Protein AF-A0A9P0JPC6-F1 (afdb_monomer_lite)

Organism: Acanthoscelides obtectus (NCBI:txid200917)

Secondary structure (DSSP, 8-state):
-----THHHHHHHHHHHHHHHHHHHHHH-GGGT-----HHHHHHHHHHHHHHHHHHHHHHS----HHHHHHHHHHHHHHHHHHH-HHHHTTS-----HHHHHHHHHHHTTT------

Structure (mmCIF, N/CA/C/O backbone):
data_AF-A0A9P0JPC6-F1
#
_entry.id   AF-A0A9P0JPC6-F1
#
loop_
_atom_site.group_PDB
_atom_site.id
_atom_site.type_symbol
_atom_site.label_atom_id
_atom_site.label_alt_id
_atom_site.label_comp_id
_atom_site.label_asym_id
_atom_site.label_entity_id
_atom_site.label_seq_id
_atom_site.pdbx_PDB_ins_code
_atom_site.Cartn_x
_atom_site.Cartn_y
_atom_site.Cartn_z
_atom_site.occupancy
_atom_site.B_iso_or_equiv
_atom_site.auth_seq_id
_atom_site.auth_comp_id
_atom_site.auth_asym_id
_atom_site.auth_atom_id
_atom_site.pdbx_PDB_model_num
ATOM 1 N N . MET A 1 1 ? 40.462 -0.216 21.867 1.00 38.72 1 MET A N 1
ATOM 2 C CA . MET A 1 1 ? 39.358 0.560 21.267 1.00 38.72 1 MET A CA 1
ATOM 3 C C . MET A 1 1 ? 38.751 -0.327 20.194 1.00 38.72 1 MET A C 1
ATOM 5 O O . MET A 1 1 ? 39.363 -0.473 19.147 1.00 38.72 1 MET A O 1
ATOM 9 N N . SER A 1 2 ? 37.669 -1.041 20.517 1.00 42.66 2 SER A N 1
ATOM 10 C CA . SER A 1 2 ? 37.009 -1.961 19.580 1.00 42.66 2 SER A CA 1
ATOM 11 C C . SER A 1 2 ? 36.105 -1.184 18.629 1.00 42.66 2 SER A C 1
ATOM 13 O O . SER A 1 2 ? 35.339 -0.333 19.075 1.00 42.66 2 SER A O 1
ATOM 15 N N . SER A 1 3 ? 36.259 -1.480 17.339 1.00 46.19 3 SER A N 1
ATOM 16 C CA . SER A 1 3 ? 35.534 -0.911 16.201 1.00 46.19 3 SER A CA 1
ATOM 17 C C . SER A 1 3 ? 34.067 -1.348 16.227 1.00 46.19 3 SER A C 1
ATOM 19 O O . SER A 1 3 ? 33.783 -2.543 16.267 1.00 46.19 3 SER A O 1
ATOM 21 N N . SER A 1 4 ? 33.153 -0.380 16.208 1.00 54.88 4 SER A N 1
ATOM 22 C CA . SER A 1 4 ? 31.699 -0.568 16.142 1.00 54.88 4 SER A CA 1
ATOM 23 C C . SER A 1 4 ? 31.211 -0.414 14.699 1.00 54.88 4 SER A C 1
ATOM 25 O O . SER A 1 4 ? 30.746 0.663 14.327 1.00 54.88 4 SER A O 1
ATOM 27 N N . GLU A 1 5 ? 31.326 -1.459 13.875 1.00 52.34 5 GLU A N 1
ATOM 28 C CA . GLU A 1 5 ? 30.885 -1.418 12.464 1.00 52.34 5 GLU A CA 1
ATOM 29 C C . GLU A 1 5 ? 29.859 -2.511 12.082 1.00 52.34 5 GLU A C 1
ATOM 31 O O . GLU A 1 5 ? 29.298 -2.461 10.989 1.00 52.34 5 GLU A O 1
ATOM 36 N N . ASP A 1 6 ? 29.508 -3.434 12.987 1.00 46.59 6 ASP A N 1
ATOM 37 C CA . ASP A 1 6 ? 28.635 -4.587 12.675 1.00 46.59 6 ASP A CA 1
ATOM 38 C C . ASP A 1 6 ? 27.113 -4.358 12.841 1.00 46.59 6 ASP A C 1
ATOM 40 O O . ASP A 1 6 ? 26.307 -5.180 12.406 1.00 46.59 6 ASP A O 1
ATOM 44 N N . GLU A 1 7 ? 26.663 -3.226 13.389 1.00 49.31 7 GLU A N 1
ATOM 45 C CA . GLU A 1 7 ? 25.227 -3.002 13.673 1.00 49.31 7 GLU A CA 1
ATOM 46 C C . GLU A 1 7 ? 24.391 -2.592 12.436 1.00 49.31 7 GLU A C 1
ATOM 48 O O . GLU A 1 7 ? 23.159 -2.622 12.456 1.00 49.31 7 GLU A O 1
ATOM 53 N N . ALA A 1 8 ? 25.026 -2.224 11.317 1.00 51.09 8 ALA A N 1
ATOM 54 C CA . ALA A 1 8 ? 24.315 -1.711 10.140 1.00 51.09 8 ALA A CA 1
ATOM 55 C C . ALA A 1 8 ? 23.670 -2.808 9.267 1.00 51.09 8 ALA A C 1
ATOM 57 O O . ALA A 1 8 ? 22.748 -2.525 8.496 1.00 51.09 8 ALA A O 1
ATOM 58 N N . ALA A 1 9 ? 24.127 -4.060 9.358 1.00 45.16 9 ALA A N 1
ATOM 59 C CA . ALA A 1 9 ? 23.607 -5.153 8.533 1.00 45.16 9 ALA A CA 1
ATOM 60 C C . ALA A 1 9 ? 22.226 -5.640 9.017 1.00 45.16 9 ALA A C 1
ATOM 62 O O . ALA A 1 9 ? 21.302 -5.779 8.214 1.00 45.16 9 ALA A O 1
ATOM 63 N N . CYS A 1 10 ? 22.049 -5.792 10.334 1.00 38.03 10 CYS A N 1
ATOM 64 C CA . CYS A 1 10 ? 20.825 -6.329 10.944 1.00 38.03 10 CYS A CA 1
ATOM 65 C C . CYS A 1 10 ? 19.591 -5.422 10.733 1.00 38.03 10 CYS A C 1
ATOM 67 O O . CYS A 1 10 ? 18.464 -5.882 10.506 1.00 38.03 10 CYS A O 1
ATOM 69 N N . GLU A 1 11 ? 19.797 -4.103 10.714 1.00 53.34 11 GLU A N 1
ATOM 70 C CA . GLU A 1 11 ? 18.714 -3.142 10.490 1.00 53.34 11 GLU A CA 1
ATOM 71 C C . GLU A 1 11 ? 18.116 -3.207 9.077 1.00 53.34 11 GLU A C 1
ATOM 73 O O . GLU A 1 11 ? 16.949 -2.852 8.871 1.00 53.34 11 GLU A O 1
ATOM 78 N N . ASN A 1 12 ? 18.907 -3.611 8.083 1.00 57.53 12 ASN A N 1
ATOM 79 C CA . ASN A 1 12 ? 18.469 -3.612 6.692 1.00 57.53 12 ASN A CA 1
ATOM 80 C C . ASN A 1 12 ? 17.570 -4.814 6.381 1.00 57.53 12 ASN A C 1
ATOM 82 O O . ASN A 1 12 ? 16.545 -4.633 5.719 1.00 57.53 12 ASN A O 1
ATOM 86 N N . ASP A 1 13 ? 17.871 -5.993 6.928 1.00 60.72 13 ASP A N 1
ATOM 87 C CA . ASP A 1 13 ? 17.032 -7.187 6.767 1.00 60.72 13 ASP A CA 1
ATOM 88 C C . ASP A 1 13 ? 15.652 -7.012 7.407 1.00 60.72 13 ASP A C 1
ATOM 90 O O . ASP A 1 13 ? 14.629 -7.284 6.776 1.00 60.72 13 ASP A O 1
ATOM 94 N N . SER A 1 14 ? 15.603 -6.428 8.606 1.00 68.81 14 SER A N 1
ATOM 95 C CA . SER A 1 14 ? 14.355 -6.098 9.310 1.00 68.81 14 SER A CA 1
ATOM 96 C C . SER A 1 14 ? 13.434 -5.200 8.467 1.00 68.81 14 SER A C 1
ATOM 98 O O . SER A 1 14 ? 12.217 -5.392 8.394 1.00 68.81 14 SER A O 1
ATOM 100 N N . LYS A 1 15 ? 14.016 -4.216 7.768 1.00 71.38 15 LYS A N 1
ATOM 101 C CA . LYS A 1 15 ? 13.280 -3.292 6.891 1.00 71.38 15 LYS A CA 1
ATOM 102 C C . LYS A 1 15 ? 12.796 -3.982 5.614 1.00 71.38 15 LYS A C 1
ATOM 104 O O . LYS A 1 15 ? 11.706 -3.657 5.143 1.00 71.38 15 LYS A O 1
ATOM 109 N N . VAL A 1 16 ? 13.571 -4.908 5.048 1.00 73.88 16 VAL A N 1
ATOM 110 C CA . VAL A 1 16 ? 13.168 -5.685 3.861 1.00 73.88 16 VAL A CA 1
ATOM 111 C C . VAL A 1 16 ? 12.021 -6.635 4.206 1.00 73.88 16 VAL A C 1
ATOM 113 O O . VAL A 1 16 ? 11.010 -6.620 3.505 1.00 73.88 16 VAL A O 1
ATOM 116 N N . GLN A 1 17 ? 12.105 -7.340 5.336 1.00 77.69 17 GLN A N 1
ATOM 117 C CA . GLN A 1 17 ? 11.033 -8.211 5.832 1.00 77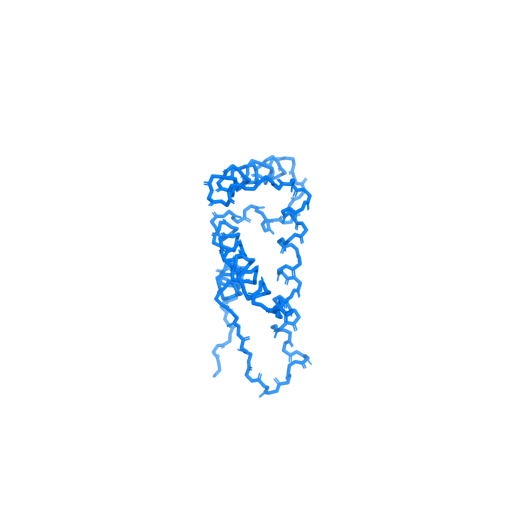.69 17 GLN A CA 1
ATOM 118 C C . GLN A 1 17 ? 9.729 -7.437 6.076 1.00 77.69 17 GLN A C 1
ATOM 120 O O . GLN A 1 17 ? 8.653 -7.877 5.666 1.00 77.69 17 GLN A O 1
ATOM 125 N N . ALA A 1 18 ? 9.818 -6.230 6.649 1.00 80.25 18 ALA A N 1
ATOM 126 C CA . ALA A 1 18 ? 8.666 -5.343 6.815 1.00 80.25 18 ALA A CA 1
ATOM 127 C C . ALA A 1 18 ? 7.993 -5.001 5.472 1.00 80.25 18 ALA A C 1
ATOM 129 O O . ALA A 1 18 ? 6.766 -4.949 5.369 1.00 80.25 18 ALA A O 1
ATOM 130 N N . LEU A 1 19 ? 8.792 -4.740 4.431 1.00 81.38 19 LEU A N 1
ATOM 131 C CA . LEU A 1 19 ? 8.298 -4.401 3.095 1.00 81.38 19 LEU A CA 1
ATOM 132 C C . LEU A 1 19 ? 7.675 -5.609 2.387 1.00 81.38 19 LEU A C 1
ATOM 134 O O . LEU A 1 19 ? 6.632 -5.443 1.753 1.00 81.38 19 LEU A O 1
ATOM 138 N N . ASP A 1 20 ? 8.266 -6.799 2.517 1.00 83.94 20 ASP A N 1
ATOM 139 C CA . ASP A 1 20 ? 7.699 -8.057 2.011 1.00 83.94 20 ASP A CA 1
ATOM 140 C C . ASP A 1 20 ? 6.343 -8.350 2.667 1.00 83.94 20 ASP A C 1
ATOM 142 O O . ASP A 1 20 ? 5.362 -8.640 1.975 1.00 83.94 20 ASP A O 1
ATOM 146 N N . PHE A 1 21 ? 6.245 -8.190 3.990 1.00 86.00 21 PHE A N 1
ATOM 147 C CA . PHE A 1 21 ? 4.987 -8.370 4.708 1.00 86.00 21 PHE A CA 1
ATOM 148 C C . PHE A 1 21 ? 3.914 -7.385 4.236 1.00 86.00 21 PHE A C 1
ATOM 150 O O . PHE A 1 21 ? 2.807 -7.796 3.880 1.00 86.00 21 PHE A O 1
ATOM 157 N N . ILE A 1 22 ? 4.245 -6.090 4.168 1.00 84.88 22 ILE A N 1
ATOM 158 C CA . ILE A 1 22 ? 3.313 -5.062 3.691 1.00 84.88 22 ILE A CA 1
ATOM 159 C C . ILE A 1 22 ? 2.869 -5.367 2.255 1.00 84.88 22 ILE A C 1
ATOM 161 O O . ILE A 1 22 ? 1.678 -5.276 1.968 1.00 84.88 22 ILE A O 1
ATOM 165 N N . ALA A 1 23 ? 3.780 -5.764 1.359 1.00 84.38 23 ALA A N 1
ATOM 166 C CA . ALA A 1 23 ? 3.435 -6.125 -0.018 1.00 84.38 23 ALA A CA 1
ATOM 167 C C . ALA A 1 23 ? 2.454 -7.308 -0.076 1.00 84.38 23 ALA A C 1
ATOM 169 O O . ALA A 1 23 ? 1.461 -7.243 -0.804 1.00 84.38 23 ALA A O 1
ATOM 170 N N . ASN A 1 24 ? 2.686 -8.348 0.730 1.00 85.94 24 ASN A N 1
ATOM 171 C CA . ASN A 1 24 ? 1.796 -9.503 0.825 1.00 85.94 24 ASN A CA 1
ATOM 172 C C . ASN A 1 24 ? 0.401 -9.107 1.317 1.00 85.94 24 ASN A C 1
ATOM 174 O O . ASN A 1 24 ? -0.593 -9.510 0.713 1.00 85.94 24 ASN A O 1
ATOM 178 N N . GLN A 1 25 ? 0.304 -8.299 2.376 1.00 85.56 25 GLN A N 1
ATOM 179 C CA . GLN A 1 25 ? -0.997 -7.880 2.905 1.00 85.56 25 GLN A CA 1
ATOM 180 C C . GLN A 1 25 ? -1.733 -6.956 1.938 1.00 85.56 25 GLN A C 1
ATOM 182 O O . GLN A 1 25 ? -2.909 -7.159 1.661 1.00 85.56 25 G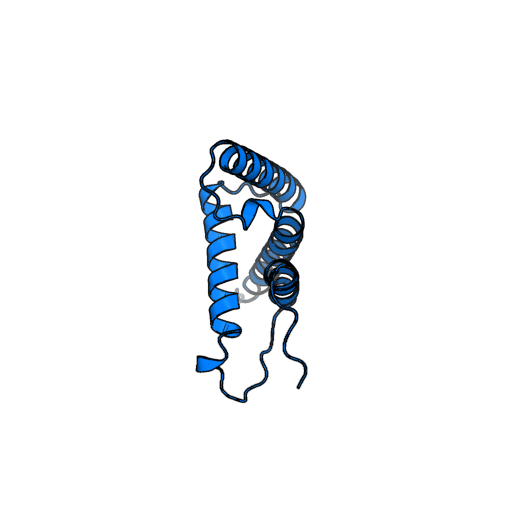LN A O 1
ATOM 187 N N . VAL A 1 26 ? -1.033 -5.987 1.351 1.00 84.62 26 VAL A N 1
ATOM 188 C CA . VAL A 1 26 ? -1.609 -5.075 0.357 1.00 84.62 26 VAL A CA 1
ATOM 189 C C . VAL A 1 26 ? -2.108 -5.831 -0.882 1.00 84.62 26 VAL A C 1
ATOM 191 O O . VAL A 1 26 ? -3.103 -5.414 -1.468 1.00 84.62 26 VAL A O 1
ATOM 194 N N . SER A 1 27 ? -1.501 -6.969 -1.245 1.00 81.44 27 SER A N 1
ATOM 195 C CA . SER A 1 27 ? -2.016 -7.815 -2.333 1.00 81.44 27 SER A CA 1
ATOM 196 C C . SER A 1 27 ? -3.377 -8.452 -2.043 1.00 81.44 27 SER A C 1
ATOM 198 O O . SER A 1 27 ? -4.165 -8.648 -2.963 1.00 81.44 27 SER A O 1
ATOM 200 N N . LYS A 1 28 ? -3.673 -8.742 -0.770 1.00 81.94 28 LYS A N 1
ATOM 201 C CA . LYS A 1 28 ? -4.928 -9.380 -0.346 1.00 81.94 28 LYS A CA 1
ATOM 202 C C . LYS A 1 28 ? -6.103 -8.404 -0.305 1.00 81.94 28 LYS A C 1
ATOM 204 O O . LYS A 1 28 ? -7.246 -8.842 -0.363 1.00 81.94 28 LYS A O 1
ATOM 209 N N . TYR A 1 29 ? -5.822 -7.104 -0.207 1.00 82.31 29 TYR A N 1
ATOM 210 C CA . TYR A 1 29 ? -6.823 -6.043 -0.084 1.00 82.31 29 TYR A CA 1
ATOM 211 C C . TYR A 1 29 ? -6.802 -5.121 -1.316 1.00 82.31 29 TYR A C 1
ATOM 213 O O . TYR A 1 29 ? -6.185 -4.045 -1.283 1.00 82.31 29 TYR A O 1
ATOM 221 N N . PRO A 1 30 ? -7.480 -5.495 -2.420 1.00 76.50 30 PRO A N 1
ATOM 222 C CA . PRO A 1 30 ? -7.523 -4.679 -3.635 1.00 76.50 30 PRO A CA 1
ATOM 223 C C . PRO A 1 30 ? -8.195 -3.314 -3.407 1.00 76.50 30 PRO A C 1
ATOM 225 O O . PRO A 1 30 ? -7.961 -2.366 -4.160 1.00 76.50 30 PRO A O 1
ATOM 228 N N . GLU A 1 31 ? -8.979 -3.150 -2.338 1.00 79.88 31 GLU A N 1
ATOM 229 C CA . GLU A 1 31 ? -9.620 -1.884 -1.973 1.00 79.88 31 GLU A CA 1
ATOM 230 C C . GLU A 1 31 ? -8.599 -0.774 -1.695 1.00 79.88 31 GLU A C 1
ATOM 232 O O . GLU A 1 31 ? -8.855 0.399 -1.976 1.00 79.88 31 GLU A O 1
ATOM 237 N N . ILE A 1 32 ? -7.401 -1.129 -1.220 1.00 79.81 32 ILE A N 1
ATOM 238 C CA . ILE A 1 32 ? -6.308 -0.175 -0.976 1.00 79.81 32 ILE A CA 1
ATOM 239 C C . ILE A 1 32 ? -5.824 0.443 -2.293 1.00 79.81 32 ILE A C 1
ATOM 241 O O . ILE A 1 32 ? -5.313 1.571 -2.320 1.00 79.81 32 ILE A O 1
ATOM 245 N N . HIS A 1 33 ? -5.984 -0.292 -3.396 1.00 74.75 33 HIS A N 1
ATOM 246 C CA . HIS A 1 33 ? -5.576 0.112 -4.737 1.00 74.75 33 HIS A CA 1
ATOM 247 C C . HIS A 1 33 ? -6.661 0.913 -5.457 1.00 74.75 33 HIS A C 1
ATOM 249 O O . HIS A 1 33 ? -6.343 1.658 -6.389 1.00 74.75 33 HIS A O 1
ATOM 255 N N . SER A 1 34 ? -7.911 0.820 -4.999 1.00 78.44 34 SER A N 1
ATOM 256 C CA . SER A 1 34 ? -9.028 1.555 -5.577 1.00 78.44 34 SER A CA 1
ATOM 257 C C . SER A 1 34 ? -8.840 3.068 -5.441 1.00 78.44 34 SE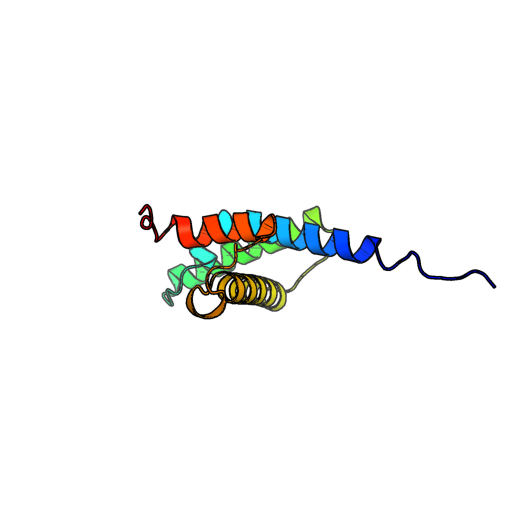R A C 1
ATOM 259 O O . SER A 1 34 ? -8.525 3.601 -4.372 1.00 78.44 34 SER A O 1
ATOM 261 N N . LYS A 1 35 ? -9.057 3.773 -6.556 1.00 75.38 35 LYS A N 1
ATOM 262 C CA . LYS A 1 35 ? -9.092 5.243 -6.622 1.00 75.38 35 LYS A CA 1
ATOM 263 C C . LYS A 1 35 ? -10.496 5.811 -6.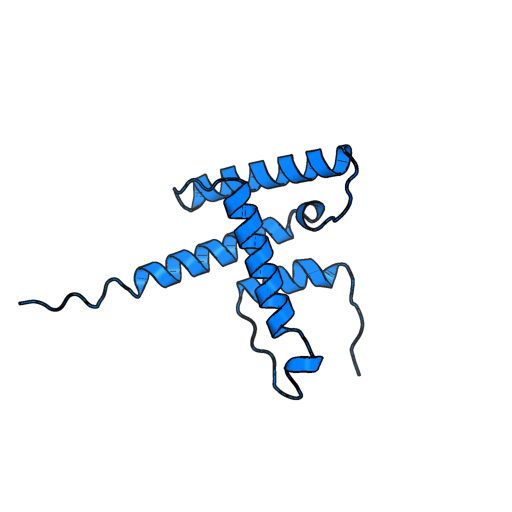380 1.00 75.38 35 LYS A C 1
ATOM 265 O O . LYS A 1 35 ? -10.664 7.027 -6.421 1.00 75.38 35 LYS A O 1
ATOM 270 N N . SER A 1 36 ? -11.502 4.954 -6.169 1.00 80.69 36 SER A N 1
ATOM 271 C CA . SER A 1 36 ? -12.886 5.389 -5.965 1.00 80.69 36 SER A CA 1
ATOM 272 C C . SER A 1 36 ? -12.999 6.270 -4.722 1.00 80.69 36 SER A C 1
ATOM 274 O O . SER A 1 36 ? -12.520 5.913 -3.647 1.00 80.69 36 SER A O 1
ATOM 276 N N . GLN A 1 37 ? -13.654 7.421 -4.867 1.00 80.06 37 GLN A N 1
ATOM 277 C CA . GLN A 1 37 ? -13.881 8.364 -3.768 1.00 80.06 37 GLN A CA 1
ATOM 278 C C . GLN A 1 37 ? -15.248 8.195 -3.100 1.00 80.06 37 GLN A C 1
ATOM 280 O O . GLN A 1 37 ? -15.596 8.971 -2.209 1.00 80.06 37 GLN A O 1
ATOM 285 N N . THR A 1 38 ? -16.015 7.180 -3.505 1.00 87.62 38 THR A N 1
ATOM 286 C CA . THR A 1 38 ? -17.318 6.884 -2.903 1.00 87.62 38 THR A CA 1
ATOM 287 C C . THR A 1 38 ? -17.175 6.625 -1.397 1.00 87.62 38 THR A C 1
ATOM 289 O O . THR A 1 38 ? -16.213 5.972 -0.975 1.00 87.62 38 THR A O 1
ATOM 292 N N . PRO A 1 39 ? -18.117 7.100 -0.560 1.00 86.88 39 PRO A N 1
ATOM 293 C CA . PRO A 1 39 ? -18.013 6.972 0.895 1.00 86.88 39 PRO A CA 1
ATOM 294 C C . PRO A 1 39 ? -17.941 5.506 1.346 1.00 86.88 39 PRO A C 1
ATOM 296 O O . PRO A 1 39 ? -17.185 5.179 2.258 1.00 86.88 39 PRO A O 1
ATOM 299 N N . ALA A 1 40 ? -18.646 4.602 0.658 1.00 87.31 40 ALA A N 1
ATOM 300 C CA . ALA A 1 40 ? -18.567 3.164 0.907 1.00 87.31 40 ALA A CA 1
ATOM 301 C C . ALA A 1 40 ? -17.165 2.591 0.631 1.00 87.31 40 ALA A C 1
ATOM 303 O O . ALA A 1 40 ? -16.664 1.784 1.411 1.00 87.31 40 ALA A O 1
ATOM 304 N N . SER A 1 41 ? -16.501 3.027 -0.445 1.00 84.12 41 SER A N 1
ATOM 305 C CA . SER A 1 41 ? -15.142 2.570 -0.770 1.00 84.12 41 SER A CA 1
ATOM 306 C C . SER A 1 41 ? -14.097 3.141 0.187 1.00 84.12 41 SER A C 1
ATOM 308 O O . SER A 1 41 ? -13.143 2.446 0.527 1.00 84.12 41 SER A O 1
ATOM 310 N N . LYS A 1 42 ? -14.289 4.379 0.666 1.00 86.19 42 LYS A N 1
ATOM 311 C CA . LYS A 1 42 ? -13.427 4.979 1.695 1.00 86.19 42 LYS A CA 1
ATOM 312 C C . LYS A 1 42 ? -13.475 4.183 2.998 1.00 86.19 42 LYS A C 1
ATOM 314 O O . LYS A 1 42 ? -12.419 3.798 3.484 1.00 86.19 42 LYS A O 1
ATOM 319 N N . LYS A 1 43 ? -14.678 3.845 3.481 1.00 88.19 43 LYS A N 1
ATOM 320 C CA . LYS A 1 43 ? -14.850 3.002 4.676 1.00 88.19 43 LYS A CA 1
ATOM 321 C C . LYS A 1 43 ? -14.153 1.649 4.522 1.00 88.19 43 LYS A C 1
ATOM 323 O O . LYS A 1 43 ? -13.297 1.316 5.327 1.00 88.19 43 LYS A O 1
ATOM 328 N N . LYS A 1 44 ? -14.403 0.937 3.416 1.00 87.50 44 LYS A N 1
ATOM 329 C CA . LYS A 1 44 ? -13.744 -0.353 3.130 1.00 87.50 44 LYS A CA 1
ATOM 330 C C . LYS A 1 44 ? -12.217 -0.256 3.128 1.00 87.50 44 LYS A C 1
ATOM 332 O O . LYS A 1 44 ? -11.536 -1.151 3.618 1.00 87.50 44 LYS A O 1
ATOM 337 N N . LYS A 1 45 ? -11.671 0.831 2.578 1.00 86.25 45 LYS A N 1
ATOM 338 C CA . LYS A 1 45 ? -10.228 1.077 2.559 1.00 86.25 45 LYS A CA 1
ATOM 339 C C . LYS A 1 45 ? -9.677 1.351 3.955 1.00 86.25 45 LYS A C 1
ATOM 341 O O . LYS A 1 45 ? -8.620 0.828 4.290 1.00 86.25 45 LYS A O 1
ATOM 346 N N . GLU A 1 46 ? -10.362 2.166 4.747 1.00 88.38 46 GLU A N 1
ATOM 347 C CA . GLU A 1 46 ? -9.982 2.436 6.135 1.00 88.38 46 GLU A CA 1
ATOM 348 C C . GLU A 1 46 ? -10.010 1.154 6.973 1.00 88.38 46 GLU A C 1
ATOM 350 O O . GLU A 1 46 ? -9.049 0.884 7.689 1.00 88.38 46 GLU A O 1
ATOM 355 N N . ASP A 1 47 ? -11.038 0.321 6.807 1.00 89.69 47 ASP A N 1
ATOM 356 C CA . ASP A 1 47 ? -11.158 -0.973 7.484 1.00 89.69 47 ASP A CA 1
ATOM 357 C C . ASP A 1 47 ? -10.026 -1.931 7.086 1.00 89.69 47 ASP A C 1
ATOM 359 O O . ASP A 1 47 ? -9.414 -2.569 7.943 1.00 89.69 47 ASP A O 1
ATOM 363 N N . ALA A 1 48 ? -9.693 -2.002 5.792 1.00 88.88 48 ALA A N 1
ATOM 364 C CA . ALA A 1 48 ? -8.560 -2.790 5.310 1.00 88.88 48 ALA A CA 1
ATOM 365 C C . ALA A 1 48 ? -7.231 -2.289 5.895 1.00 88.88 48 ALA A C 1
ATOM 367 O O . ALA A 1 48 ? -6.397 -3.085 6.318 1.00 88.88 48 ALA A O 1
ATOM 368 N N . VAL A 1 49 ? -7.037 -0.970 5.970 1.00 89.19 49 VAL A N 1
ATOM 369 C CA . VAL A 1 49 ? -5.828 -0.380 6.556 1.00 89.19 49 VAL A CA 1
ATOM 370 C C . VAL A 1 49 ? -5.721 -0.694 8.048 1.00 89.19 49 VAL A C 1
ATOM 372 O O . VAL A 1 49 ? -4.643 -1.086 8.488 1.00 89.19 49 VAL A O 1
ATOM 375 N N . ARG A 1 50 ? -6.816 -0.594 8.811 1.00 89.69 50 ARG A N 1
ATOM 376 C CA . ARG A 1 50 ? -6.833 -0.956 10.239 1.00 89.69 50 ARG A CA 1
ATOM 377 C C . ARG A 1 50 ? -6.405 -2.405 10.462 1.00 89.69 50 ARG A C 1
ATOM 379 O O . ARG A 1 50 ? -5.496 -2.646 11.246 1.00 89.69 50 ARG A O 1
ATOM 386 N N . LYS A 1 51 ? -6.954 -3.346 9.686 1.00 89.75 51 LYS A N 1
ATOM 387 C CA . LYS A 1 51 ? -6.563 -4.765 9.757 1.00 89.75 51 LYS A CA 1
ATOM 388 C C . LYS A 1 51 ? -5.081 -4.983 9.464 1.00 89.75 51 LYS A C 1
ATOM 390 O O . LYS A 1 51 ? -4.434 -5.800 10.108 1.00 89.75 51 LYS A O 1
ATOM 395 N N . ILE A 1 52 ? -4.524 -4.267 8.485 1.00 87.81 52 ILE A N 1
ATOM 396 C CA . ILE A 1 52 ? -3.092 -4.368 8.178 1.00 87.81 52 ILE A CA 1
ATOM 397 C C . ILE A 1 52 ? -2.245 -3.825 9.327 1.00 87.81 52 ILE A C 1
ATOM 399 O O . ILE A 1 52 ? -1.201 -4.404 9.605 1.00 87.81 52 ILE A O 1
ATOM 403 N N . LEU A 1 53 ? -2.674 -2.744 9.984 1.00 88.00 53 LEU A N 1
ATOM 404 C CA . LEU A 1 53 ? -1.966 -2.186 11.136 1.00 88.00 53 LEU A CA 1
ATOM 405 C C . LEU A 1 53 ? -1.934 -3.167 12.309 1.00 88.00 53 LEU A C 1
ATOM 407 O O . LEU A 1 53 ? -0.852 -3.438 12.815 1.00 88.00 53 LEU A O 1
ATOM 411 N N . GLU A 1 54 ? -3.073 -3.765 12.663 1.00 88.75 54 GLU A N 1
ATOM 412 C CA . GLU A 1 54 ? -3.155 -4.780 13.725 1.00 88.75 54 GLU A CA 1
ATOM 413 C C . GLU A 1 54 ? -2.232 -5.976 13.440 1.00 88.75 54 GLU A C 1
ATOM 415 O O . GLU A 1 54 ? -1.460 -6.413 14.294 1.00 88.75 54 GLU A O 1
ATOM 420 N N . LEU A 1 55 ? -2.252 -6.480 12.202 1.00 86.62 55 LEU A N 1
ATOM 421 C CA . LEU A 1 55 ? -1.380 -7.579 11.788 1.00 86.62 55 LEU A CA 1
ATOM 422 C C . LEU A 1 55 ? 0.100 -7.177 11.773 1.00 86.62 55 LEU A C 1
ATOM 424 O O . LEU A 1 55 ? 0.964 -7.991 12.089 1.00 86.62 55 LEU A O 1
ATOM 428 N N . TYR A 1 56 ? 0.405 -5.937 11.389 1.00 85.81 56 TYR A N 1
ATOM 429 C CA . TYR A 1 56 ? 1.769 -5.422 11.377 1.00 85.81 56 TYR A CA 1
ATOM 430 C C . TYR A 1 56 ? 2.322 -5.293 12.799 1.00 85.81 56 TYR A C 1
ATOM 432 O O . TYR A 1 56 ? 3.445 -5.723 13.052 1.00 85.81 56 TYR A O 1
ATOM 440 N N . GLU A 1 57 ? 1.525 -4.774 13.733 1.00 86.94 57 GLU A N 1
ATOM 441 C CA . GLU A 1 57 ? 1.872 -4.694 15.154 1.00 86.94 57 GLU A CA 1
ATOM 442 C C . GLU A 1 57 ? 2.118 -6.079 15.752 1.00 86.94 57 GLU A C 1
ATOM 444 O O . GLU A 1 57 ? 3.127 -6.282 16.424 1.00 86.94 57 GLU A O 1
ATOM 449 N N . SER A 1 58 ? 1.260 -7.053 15.435 1.00 85.38 58 SER A N 1
ATOM 450 C CA . SER A 1 58 ? 1.404 -8.427 15.925 1.00 85.38 58 SER A CA 1
ATOM 451 C C . SER A 1 58 ? 2.679 -9.122 15.442 1.00 85.38 58 SER A C 1
ATOM 453 O O . SER A 1 58 ? 3.210 -9.961 16.165 1.00 85.38 58 SER A O 1
ATOM 455 N N . VAL A 1 59 ? 3.137 -8.839 14.220 1.00 82.38 59 VAL A N 1
ATOM 456 C CA . VAL A 1 59 ? 4.285 -9.535 13.612 1.00 82.38 59 VAL A CA 1
ATOM 457 C C . VAL A 1 59 ? 5.598 -8.808 13.888 1.00 82.38 59 VAL A C 1
ATOM 459 O O . VAL A 1 59 ? 6.612 -9.449 14.140 1.00 82.38 59 VAL A O 1
ATOM 462 N N . MET A 1 60 ? 5.590 -7.476 13.834 1.00 80.62 60 MET A N 1
ATOM 463 C CA . MET A 1 60 ? 6.803 -6.657 13.913 1.00 80.62 60 MET A CA 1
ATOM 464 C C . MET A 1 60 ? 7.034 -6.064 15.307 1.00 80.62 60 MET A C 1
ATOM 466 O O . MET A 1 60 ? 8.094 -5.491 15.547 1.00 80.62 60 MET A O 1
ATOM 470 N N . GLY A 1 61 ? 6.043 -6.126 16.205 1.00 80.56 61 GLY A N 1
ATOM 471 C CA . GLY A 1 61 ? 6.113 -5.523 17.541 1.00 80.56 61 GLY A CA 1
ATOM 472 C C . GLY A 1 61 ? 6.206 -3.992 17.533 1.00 80.56 61 GLY A C 1
ATOM 473 O O . GLY A 1 61 ? 6.527 -3.386 18.551 1.00 80.56 61 GLY A O 1
ATOM 474 N N . GLN A 1 62 ? 5.960 -3.355 16.384 1.00 79.50 62 GLN A N 1
ATOM 475 C CA . GLN A 1 62 ? 6.062 -1.912 16.189 1.00 79.50 62 GLN A CA 1
ATOM 476 C C . GLN A 1 62 ? 4.742 -1.358 15.669 1.00 79.50 62 GLN A C 1
ATOM 478 O O . GLN A 1 62 ? 4.237 -1.813 14.640 1.00 79.50 62 GLN A O 1
ATOM 483 N N . SER A 1 63 ? 4.230 -0.325 16.334 1.00 78.75 63 SER A N 1
ATOM 484 C CA . SER A 1 63 ? 3.065 0.415 15.864 1.00 78.75 63 SER A CA 1
ATOM 485 C C . SER A 1 63 ? 3.456 1.438 14.807 1.00 78.75 63 SER A C 1
ATOM 487 O O . SER A 1 63 ? 4.465 2.143 14.894 1.00 78.75 63 SER A O 1
ATOM 489 N N . ILE A 1 64 ? 2.652 1.497 13.751 1.00 83.31 64 ILE A N 1
ATOM 490 C CA . ILE A 1 64 ? 2.801 2.460 12.664 1.00 83.31 64 ILE A CA 1
ATOM 491 C C . ILE A 1 64 ? 1.479 3.200 12.523 1.00 83.31 64 ILE A C 1
ATOM 493 O O . ILE A 1 64 ? 0.402 2.627 12.620 1.00 83.31 64 ILE A O 1
ATOM 497 N N . THR A 1 65 ? 1.542 4.497 12.245 1.00 89.25 65 THR A N 1
ATOM 498 C CA . THR A 1 65 ? 0.327 5.271 11.973 1.00 89.25 65 THR A CA 1
ATOM 499 C C . THR A 1 65 ? -0.212 4.998 10.566 1.00 89.25 65 THR A C 1
ATOM 501 O O . THR A 1 65 ? 0.538 4.777 9.612 1.00 89.25 65 THR A O 1
ATOM 504 N N . THR A 1 66 ? -1.526 5.131 10.384 1.00 86.19 66 THR A N 1
ATOM 505 C CA . THR A 1 66 ? -2.203 5.047 9.076 1.00 86.19 66 THR A CA 1
ATOM 506 C C . THR A 1 66 ? -1.507 5.868 7.984 1.00 86.19 66 THR A C 1
ATOM 508 O O . THR A 1 66 ? -1.314 5.400 6.860 1.00 86.19 66 THR A O 1
ATOM 511 N N . VAL A 1 67 ? -1.082 7.092 8.317 1.00 87.69 67 VAL A N 1
ATOM 512 C CA . VAL A 1 67 ? -0.394 8.000 7.387 1.00 87.69 67 VAL A CA 1
ATOM 513 C C . VAL A 1 67 ? 0.958 7.429 6.962 1.00 87.69 67 VAL A C 1
ATOM 515 O O . VAL A 1 67 ? 1.292 7.445 5.776 1.00 87.69 67 VAL A O 1
ATOM 518 N N . GLN A 1 68 ? 1.729 6.891 7.907 1.00 87.94 68 GLN A N 1
ATOM 519 C CA . GLN A 1 68 ? 3.025 6.276 7.630 1.00 87.94 68 GLN A CA 1
ATOM 520 C C . GLN A 1 68 ? 2.881 5.010 6.781 1.00 87.94 68 GLN A C 1
ATOM 522 O O . GLN A 1 68 ? 3.639 4.850 5.823 1.00 87.94 68 GLN A O 1
ATOM 527 N N . LEU A 1 69 ? 1.895 4.151 7.068 1.00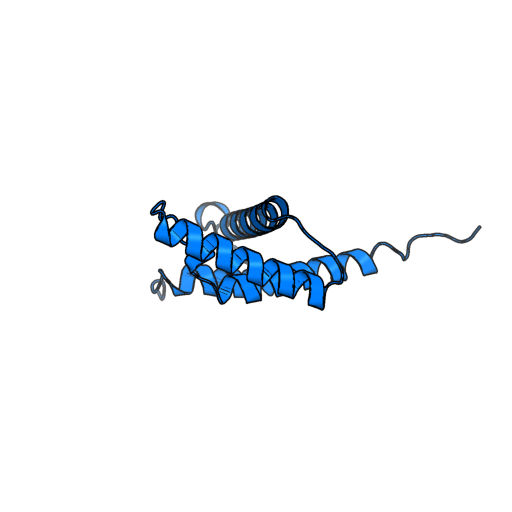 86.50 69 LEU A N 1
ATOM 528 C CA . LEU A 1 69 ? 1.627 2.956 6.263 1.00 86.50 69 LEU A CA 1
ATOM 529 C C . LEU A 1 69 ? 1.289 3.342 4.819 1.00 86.50 69 LEU A C 1
ATOM 531 O O . LEU A 1 69 ? 1.927 2.870 3.878 1.00 86.50 69 LEU A O 1
ATOM 535 N N . MET A 1 70 ? 0.346 4.266 4.632 1.00 85.81 70 MET A N 1
ATOM 536 C CA . MET A 1 70 ? -0.041 4.731 3.299 1.00 85.81 70 MET A CA 1
ATOM 537 C C . MET A 1 70 ? 1.122 5.398 2.559 1.00 85.81 70 MET A C 1
ATOM 539 O O . MET A 1 70 ? 1.301 5.175 1.360 1.00 85.81 70 MET A O 1
ATOM 543 N N . LYS A 1 71 ? 1.958 6.171 3.262 1.00 88.94 71 LYS A N 1
ATOM 544 C CA . LYS A 1 71 ? 3.177 6.761 2.696 1.00 88.94 71 LYS A CA 1
ATOM 545 C C . LYS A 1 71 ? 4.167 5.681 2.255 1.00 88.94 71 LYS A C 1
ATOM 547 O O . LYS A 1 71 ? 4.691 5.774 1.146 1.00 88.94 71 LYS A O 1
ATOM 552 N N . LYS A 1 72 ? 4.384 4.633 3.061 1.00 88.06 72 LYS A N 1
ATOM 553 C CA . LYS A 1 72 ? 5.227 3.483 2.690 1.00 88.06 72 LYS A CA 1
ATOM 554 C C . LYS A 1 72 ? 4.695 2.784 1.442 1.00 88.06 72 LYS A C 1
ATOM 556 O O . LYS A 1 72 ? 5.450 2.620 0.488 1.00 88.06 72 LYS A O 1
ATOM 561 N N . VAL A 1 73 ? 3.400 2.473 1.399 1.00 87.00 73 VAL A N 1
ATOM 562 C CA . VAL A 1 73 ? 2.757 1.842 0.234 1.00 87.00 73 VAL A CA 1
ATOM 563 C C . VAL A 1 73 ? 2.896 2.713 -1.017 1.00 87.00 73 VAL A C 1
ATOM 565 O O . VAL A 1 73 ? 3.266 2.220 -2.081 1.00 87.00 73 VAL A O 1
ATOM 568 N N . ASN A 1 74 ? 2.660 4.021 -0.913 1.00 86.69 74 ASN A N 1
ATOM 569 C CA . ASN A 1 74 ? 2.806 4.935 -2.047 1.00 86.69 74 ASN A CA 1
ATOM 570 C C . ASN A 1 74 ? 4.259 5.029 -2.532 1.00 86.69 74 ASN A C 1
ATOM 572 O O . ASN A 1 74 ? 4.500 5.005 -3.740 1.00 86.69 74 ASN A O 1
ATOM 576 N N . ASN A 1 75 ? 5.229 5.062 -1.617 1.00 88.81 75 ASN A N 1
ATOM 577 C CA . ASN A 1 75 ? 6.649 5.043 -1.960 1.00 88.81 75 ASN A CA 1
ATOM 578 C C . ASN A 1 75 ? 7.051 3.725 -2.635 1.00 88.81 75 ASN A C 1
ATOM 580 O O . ASN A 1 75 ? 7.758 3.751 -3.641 1.00 88.81 75 ASN A O 1
ATOM 584 N N . MET A 1 76 ? 6.570 2.580 -2.136 1.00 84.56 76 MET A N 1
ATOM 585 C CA . MET A 1 76 ? 6.768 1.267 -2.764 1.00 84.56 76 MET A CA 1
ATOM 586 C C . MET A 1 76 ? 6.237 1.261 -4.202 1.00 84.56 76 MET A C 1
ATOM 588 O O . MET A 1 76 ? 6.958 0.888 -5.125 1.00 84.56 76 MET A O 1
ATOM 592 N N . LYS A 1 77 ? 5.018 1.773 -4.413 1.00 83.81 77 LYS A N 1
ATOM 593 C CA . LYS A 1 77 ? 4.406 1.909 -5.744 1.00 83.81 77 LYS A CA 1
ATOM 594 C C . LYS A 1 77 ? 5.201 2.832 -6.662 1.00 83.81 77 LYS A C 1
ATOM 596 O O . LYS A 1 77 ? 5.405 2.508 -7.828 1.00 83.81 77 LYS A O 1
ATOM 601 N N . ALA A 1 78 ? 5.653 3.979 -6.160 1.00 84.81 78 ALA A N 1
ATOM 602 C CA . ALA A 1 78 ? 6.445 4.928 -6.938 1.00 84.81 78 ALA A CA 1
ATOM 603 C C . ALA A 1 78 ? 7.793 4.325 -7.364 1.00 84.81 78 ALA A C 1
ATOM 605 O O . ALA A 1 78 ? 8.188 4.462 -8.523 1.00 84.81 78 ALA A O 1
ATOM 606 N N . ARG A 1 79 ? 8.470 3.604 -6.457 1.00 84.50 79 ARG A N 1
ATOM 607 C CA . ARG A 1 79 ? 9.713 2.872 -6.753 1.00 84.50 79 ARG A CA 1
ATOM 608 C C . ARG A 1 79 ? 9.491 1.806 -7.820 1.00 84.50 79 ARG A C 1
ATOM 610 O O . ARG A 1 79 ? 10.256 1.754 -8.780 1.00 84.50 79 ARG A O 1
ATOM 617 N N . LEU A 1 80 ? 8.423 1.021 -7.682 1.00 83.50 80 LEU A N 1
ATOM 618 C CA . LEU A 1 80 ? 8.068 -0.019 -8.641 1.00 83.50 80 LEU A CA 1
ATOM 619 C C . LEU A 1 80 ? 7.792 0.567 -10.032 1.00 83.50 80 LEU A C 1
ATOM 621 O O . LEU A 1 80 ? 8.380 0.117 -11.013 1.00 83.50 80 LEU A O 1
ATOM 625 N N . LYS A 1 81 ? 6.973 1.623 -10.119 1.00 79.88 81 LYS A N 1
ATOM 626 C CA . LYS A 1 81 ? 6.680 2.322 -11.382 1.00 79.88 81 LYS A CA 1
ATOM 627 C C . LYS A 1 81 ? 7.930 2.897 -12.033 1.00 79.88 81 LYS A C 1
ATOM 629 O O . LYS A 1 81 ? 8.100 2.780 -13.235 1.00 79.88 81 LYS A O 1
ATOM 634 N N . LYS A 1 82 ? 8.833 3.486 -11.245 1.00 79.88 82 LYS A N 1
ATOM 635 C CA . LYS A 1 82 ? 10.094 4.033 -11.763 1.00 79.88 82 LYS A CA 1
ATOM 636 C C . LYS A 1 82 ? 10.992 2.947 -12.369 1.00 79.88 82 LYS A C 1
ATOM 638 O O . LYS A 1 82 ? 11.694 3.234 -13.329 1.00 79.88 82 LYS A O 1
ATOM 643 N N . LYS A 1 83 ? 10.982 1.731 -11.810 1.00 76.19 83 LYS A N 1
ATOM 644 C CA . LYS A 1 83 ? 11.770 0.589 -12.308 1.00 76.19 83 LYS A CA 1
ATOM 645 C C . LYS A 1 83 ? 11.151 -0.098 -13.528 1.00 76.19 83 LYS A C 1
ATOM 647 O O . LYS A 1 83 ? 11.882 -0.604 -14.371 1.00 76.19 83 LYS A O 1
ATOM 652 N N . THR A 1 84 ? 9.823 -0.133 -13.598 1.00 73.62 84 THR A N 1
ATOM 653 C CA . THR A 1 84 ? 9.055 -0.783 -14.677 1.00 73.62 84 THR A CA 1
ATOM 654 C C . THR A 1 84 ? 8.762 0.150 -15.858 1.00 73.62 84 THR A C 1
ATOM 656 O O . THR A 1 84 ? 8.224 -0.293 -16.867 1.00 73.62 84 THR A O 1
ATOM 659 N N . ASP A 1 85 ? 9.145 1.428 -15.773 1.00 73.62 85 ASP A N 1
ATOM 660 C CA . ASP A 1 85 ? 8.973 2.415 -16.841 1.00 73.62 85 ASP A CA 1
ATOM 661 C C . ASP A 1 85 ? 9.861 2.096 -18.060 1.00 73.62 85 ASP A C 1
ATOM 663 O O . ASP A 1 85 ? 11.025 2.495 -18.147 1.00 73.62 85 ASP A O 1
ATOM 667 N N . VAL A 1 86 ? 9.278 1.382 -19.026 1.00 64.94 86 VAL A N 1
ATOM 668 C CA . VAL A 1 86 ? 9.917 0.921 -20.271 1.00 64.94 86 VAL A CA 1
ATOM 669 C C . VAL A 1 86 ? 10.553 2.072 -21.058 1.00 64.94 86 VAL A C 1
ATOM 671 O O . VAL A 1 86 ? 11.603 1.890 -21.674 1.00 64.94 86 VAL A O 1
ATOM 674 N N . ARG A 1 87 ? 9.975 3.281 -20.993 1.00 64.38 87 ARG A N 1
ATOM 675 C CA . ARG A 1 87 ? 10.511 4.465 -21.684 1.00 64.38 87 ARG A CA 1
ATOM 676 C C . ARG A 1 87 ? 11.857 4.921 -21.121 1.00 64.38 87 ARG A C 1
ATOM 678 O O . ARG A 1 87 ? 12.612 5.574 -21.833 1.00 64.38 87 ARG A O 1
ATOM 685 N N . LYS A 1 88 ? 12.160 4.595 -19.861 1.00 63.00 88 LYS A N 1
ATOM 686 C CA . LYS A 1 88 ? 13.408 4.977 -19.181 1.00 63.00 88 LYS A CA 1
ATOM 687 C C . LYS A 1 88 ? 14.433 3.852 -19.130 1.00 63.00 88 LYS A C 1
ATOM 689 O O . LYS A 1 88 ? 15.628 4.130 -19.143 1.00 63.00 88 LYS A O 1
ATOM 694 N N . THR A 1 89 ? 13.988 2.601 -19.047 1.00 60.62 89 THR A N 1
ATOM 695 C CA . THR A 1 89 ? 14.886 1.453 -18.845 1.00 60.62 89 THR A CA 1
ATOM 696 C C . THR A 1 89 ? 15.661 1.082 -20.121 1.00 60.62 89 THR A C 1
ATOM 698 O O . THR A 1 89 ? 16.785 0.581 -20.033 1.00 60.62 89 THR A O 1
ATOM 701 N N . GLY A 1 90 ? 15.117 1.374 -21.311 1.00 62.41 90 GLY A N 1
ATOM 702 C CA . GLY A 1 90 ? 15.690 0.902 -22.576 1.00 62.41 90 GLY A CA 1
ATOM 703 C C . GLY A 1 90 ? 15.705 -0.631 -22.645 1.00 62.41 90 GLY A C 1
ATOM 704 O O . GLY A 1 90 ? 14.994 -1.294 -21.894 1.00 62.41 90 GLY A O 1
ATOM 705 N N . ASN A 1 91 ? 16.544 -1.221 -23.500 1.00 67.12 91 ASN A N 1
ATOM 706 C CA . ASN A 1 91 ? 16.635 -2.681 -23.676 1.00 67.12 91 ASN A CA 1
ATOM 707 C C . ASN A 1 91 ? 17.364 -3.409 -22.516 1.00 67.12 91 ASN A C 1
ATOM 709 O O . ASN A 1 91 ? 18.017 -4.431 -22.723 1.00 67.12 91 ASN A O 1
ATOM 713 N N . LYS A 1 92 ? 17.332 -2.854 -21.295 1.00 68.75 92 LYS A N 1
ATOM 714 C CA . LYS A 1 92 ? 17.983 -3.437 -20.115 1.00 68.75 92 LYS A CA 1
ATOM 715 C C . LYS A 1 92 ? 16.996 -4.319 -19.343 1.00 68.75 92 LYS A C 1
ATOM 717 O O . LYS A 1 92 ? 15.871 -3.887 -19.087 1.00 68.75 92 LYS A O 1
ATOM 722 N N . PRO A 1 93 ? 17.410 -5.519 -18.902 1.00 66.31 93 PRO A N 1
ATOM 723 C CA . PRO A 1 93 ? 16.546 -6.404 -18.131 1.00 66.31 93 PRO A CA 1
ATOM 724 C C . PRO A 1 93 ? 16.217 -5.794 -16.761 1.00 66.31 93 PRO A C 1
ATOM 726 O O . PRO A 1 93 ? 17.108 -5.405 -16.001 1.00 66.31 93 PRO A O 1
ATOM 729 N N . VAL A 1 94 ? 14.925 -5.730 -16.431 1.00 74.00 94 VAL A N 1
ATOM 730 C CA . VAL A 1 94 ? 14.439 -5.208 -15.147 1.00 74.00 94 VAL A CA 1
ATOM 731 C C . VAL A 1 94 ? 14.653 -6.259 -14.056 1.00 74.00 94 VAL A C 1
ATOM 733 O O . VAL A 1 94 ? 14.026 -7.317 -14.063 1.00 74.00 94 VAL A O 1
ATOM 736 N N . LYS A 1 95 ? 15.521 -5.965 -13.082 1.00 77.56 95 LYS A N 1
ATOM 737 C CA . LYS A 1 95 ? 15.703 -6.795 -11.881 1.00 77.56 95 LYS A CA 1
ATOM 738 C C . LYS A 1 95 ? 14.783 -6.295 -10.761 1.00 77.56 95 LYS A C 1
ATOM 740 O O . LYS A 1 95 ? 15.010 -5.218 -10.206 1.00 77.56 95 LYS A O 1
ATOM 745 N N . LEU A 1 96 ? 13.749 -7.076 -10.445 1.00 77.06 96 LEU A N 1
ATOM 746 C CA . LEU A 1 96 ? 12.801 -6.805 -9.357 1.00 77.06 96 LEU A CA 1
ATOM 747 C C . LEU A 1 96 ? 13.158 -7.604 -8.097 1.00 77.06 96 LEU A C 1
ATOM 749 O O . LEU A 1 96 ? 13.493 -8.789 -8.181 1.00 77.06 96 LEU A O 1
ATOM 753 N N . LEU A 1 97 ? 13.040 -6.957 -6.939 1.00 81.06 97 LEU A N 1
ATOM 754 C CA . LEU A 1 97 ? 13.141 -7.587 -5.618 1.00 81.06 97 LEU A CA 1
ATOM 755 C C . LEU A 1 97 ? 11.905 -8.465 -5.314 1.00 81.06 97 LEU A C 1
ATOM 757 O O . LEU A 1 97 ? 10.878 -8.309 -5.979 1.00 81.06 97 LEU A O 1
ATOM 761 N N . PRO A 1 98 ? 11.960 -9.364 -4.312 1.00 79.75 98 PRO A N 1
ATOM 762 C CA . PRO A 1 98 ? 10.829 -10.222 -3.937 1.00 79.75 98 PRO A CA 1
ATOM 763 C C . PRO A 1 98 ? 9.523 -9.452 -3.666 1.00 79.75 98 PRO A C 1
ATOM 765 O O . PRO A 1 98 ? 8.552 -9.657 -4.396 1.00 79.75 98 PRO A O 1
ATOM 768 N N . TRP A 1 99 ? 9.514 -8.478 -2.746 1.00 80.94 99 TRP A N 1
ATOM 769 C CA . TRP A 1 99 ? 8.332 -7.636 -2.495 1.00 80.94 99 TRP A CA 1
ATOM 770 C C . TRP A 1 99 ? 7.858 -6.861 -3.730 1.00 80.94 99 TRP A C 1
ATOM 772 O O . TRP A 1 99 ? 6.661 -6.616 -3.886 1.00 80.94 99 TRP A O 1
ATOM 782 N N . GLU A 1 100 ? 8.780 -6.452 -4.612 1.00 81.56 100 GLU A N 1
ATOM 783 C CA . GLU A 1 100 ? 8.446 -5.733 -5.846 1.00 81.56 100 GLU A CA 1
ATOM 784 C C . GLU A 1 100 ? 7.673 -6.639 -6.800 1.00 81.56 100 GLU A C 1
ATOM 786 O O . GLU A 1 100 ? 6.690 -6.189 -7.378 1.00 81.56 100 GLU A O 1
ATOM 791 N N . LYS A 1 101 ? 8.067 -7.913 -6.921 1.00 81.88 101 LYS A N 1
ATOM 792 C CA . LYS A 1 101 ? 7.349 -8.919 -7.716 1.00 81.88 101 LYS A CA 1
ATOM 793 C C . LYS A 1 101 ? 5.956 -9.181 -7.153 1.00 81.88 101 LYS A C 1
ATOM 795 O O . LYS A 1 101 ? 4.989 -9.161 -7.908 1.00 81.88 101 LYS A O 1
ATOM 800 N N . THR A 1 102 ? 5.839 -9.369 -5.838 1.00 81.31 102 THR A N 1
ATOM 801 C CA . THR A 1 102 ? 4.543 -9.573 -5.171 1.00 81.31 102 THR A CA 1
ATOM 802 C C . THR A 1 102 ? 3.610 -8.390 -5.409 1.00 81.31 102 THR A C 1
ATOM 804 O O . THR A 1 102 ? 2.464 -8.566 -5.821 1.00 81.31 102 THR A O 1
ATOM 807 N N . LEU A 1 103 ? 4.109 -7.169 -5.196 1.00 80.75 103 LEU A N 1
ATOM 808 C CA . LEU A 1 103 ? 3.316 -5.961 -5.383 1.00 80.75 103 LEU A CA 1
ATOM 809 C C . LEU A 1 103 ? 2.977 -5.722 -6.860 1.00 80.75 103 LEU A C 1
ATOM 811 O O . LEU A 1 103 ? 1.873 -5.283 -7.163 1.00 80.75 103 LEU A O 1
ATOM 815 N N . TYR A 1 104 ? 3.900 -6.024 -7.776 1.00 78.50 104 TYR A N 1
ATOM 816 C CA . TYR A 1 104 ? 3.670 -5.938 -9.217 1.00 78.50 104 TYR A CA 1
ATOM 817 C C . TYR A 1 104 ? 2.551 -6.879 -9.654 1.00 78.50 104 TYR A C 1
ATOM 819 O O . TYR A 1 104 ? 1.589 -6.423 -10.261 1.00 78.50 104 TYR A O 1
ATOM 827 N N . ASN A 1 105 ? 2.595 -8.146 -9.239 1.00 78.94 105 ASN A N 1
ATOM 828 C CA . ASN A 1 105 ? 1.532 -9.111 -9.518 1.00 78.94 105 ASN A CA 1
ATOM 829 C C . ASN A 1 105 ? 0.180 -8.657 -8.946 1.00 78.94 105 ASN A C 1
ATOM 831 O O . ASN A 1 105 ? -0.847 -8.784 -9.607 1.00 78.94 105 ASN A O 1
ATOM 835 N N . ALA A 1 106 ? 0.179 -8.064 -7.751 1.00 75.38 106 ALA A N 1
ATOM 836 C CA . ALA A 1 106 ? -1.024 -7.530 -7.115 1.00 75.38 106 ALA A CA 1
ATOM 837 C C . ALA A 1 106 ? -1.609 -6.284 -7.806 1.00 75.38 106 ALA A C 1
ATOM 839 O O . ALA A 1 106 ? -2.780 -5.955 -7.614 1.00 75.38 106 ALA A O 1
ATOM 840 N N . MET A 1 107 ? -0.791 -5.536 -8.551 1.00 70.44 107 MET A N 1
ATOM 841 C CA . MET A 1 107 ? -1.204 -4.315 -9.248 1.00 70.44 107 MET A CA 1
ATOM 842 C C . MET A 1 107 ? -1.545 -4.570 -10.720 1.00 70.44 107 MET A C 1
ATOM 844 O O . MET A 1 107 ? -2.574 -4.080 -11.179 1.00 70.44 107 MET A O 1
ATOM 848 N N . ASP A 1 108 ? -0.714 -5.334 -11.433 1.00 65.44 108 ASP A N 1
ATOM 849 C CA . ASP A 1 108 ? -0.846 -5.615 -12.871 1.00 65.44 108 ASP A CA 1
ATOM 850 C C . ASP A 1 108 ? -1.661 -6.882 -13.173 1.00 65.44 108 ASP A C 1
ATOM 852 O O . ASP A 1 108 ? -2.267 -6.966 -14.241 1.00 65.44 108 ASP A O 1
ATOM 856 N N . GLY A 1 109 ? -1.806 -7.810 -12.217 1.00 49.66 109 GLY A N 1
ATOM 857 C CA . GLY A 1 109 ? -2.718 -8.958 -12.337 1.00 49.66 109 GLY A CA 1
ATOM 858 C C . GLY A 1 109 ? -4.198 -8.567 -12.448 1.00 49.66 109 GLY A C 1
ATOM 859 O O . GLY A 1 109 ? -5.027 -9.394 -12.813 1.00 49.66 109 GLY A O 1
ATOM 860 N N . ALA A 1 110 ? -4.533 -7.299 -12.185 1.00 46.69 110 ALA A N 1
ATOM 861 C CA . ALA A 1 110 ? -5.870 -6.758 -12.387 1.00 46.69 110 ALA A CA 1
ATOM 862 C C . ALA A 1 110 ? -6.069 -6.072 -13.751 1.00 46.69 110 ALA A C 1
ATOM 864 O O . ALA A 1 110 ? -7.217 -5.777 -14.076 1.00 46.69 110 ALA A O 1
ATOM 865 N N . GLN A 1 111 ? -5.022 -5.767 -14.538 1.00 43.44 111 GLN A N 1
ATOM 866 C CA . GLN A 1 111 ? -5.183 -4.905 -15.725 1.00 43.44 111 GLN A CA 1
ATOM 867 C C . GLN A 1 111 ? -4.346 -5.241 -16.969 1.00 43.44 111 GLN A C 1
ATOM 869 O O . GLN A 1 111 ? -4.639 -4.650 -18.004 1.00 43.44 111 GLN A O 1
ATOM 874 N N . ILE A 1 112 ? -3.353 -6.143 -16.953 1.00 34.69 112 ILE A N 1
ATOM 875 C CA . ILE A 1 112 ? -2.528 -6.365 -18.157 1.00 34.69 112 ILE A CA 1
ATOM 876 C C . ILE A 1 112 ? -2.214 -7.858 -18.373 1.00 34.69 112 ILE A C 1
ATOM 878 O O . ILE A 1 112 ? -1.163 -8.374 -18.004 1.00 34.69 112 ILE A O 1
ATOM 882 N N . GLN A 1 113 ? -3.124 -8.552 -19.066 1.00 34.41 113 GLN A N 1
ATOM 883 C CA . GLN A 1 113 ? -2.675 -9.373 -20.195 1.00 34.41 113 GLN A CA 1
ATOM 884 C C . GLN A 1 113 ? -2.093 -8.427 -21.262 1.00 34.41 113 GLN A C 1
ATOM 886 O O . GLN A 1 113 ? -2.477 -7.263 -21.307 1.00 34.41 113 GLN A O 1
ATOM 891 N N . VAL A 1 114 ? -1.240 -8.945 -22.154 1.00 42.59 114 VAL A N 1
ATOM 892 C CA . VAL A 1 114 ? -0.461 -8.225 -23.190 1.00 42.59 114 VAL A CA 1
ATOM 893 C C . VAL A 1 114 ? 0.851 -7.688 -22.591 1.00 42.59 114 VAL A C 1
ATOM 895 O O . VAL A 1 114 ? 0.854 -6.756 -21.812 1.00 42.59 11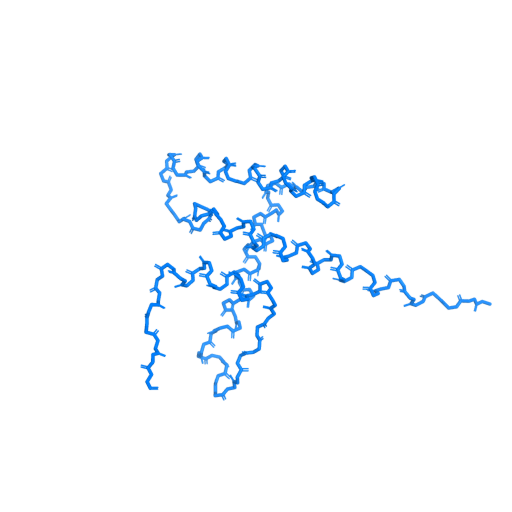4 VAL A O 1
ATOM 898 N N . TRP A 1 115 ? 2.019 -8.288 -22.807 1.00 34.72 115 TRP A N 1
ATOM 899 C CA . TRP A 1 115 ? 2.665 -8.485 -24.102 1.00 34.72 115 TRP A CA 1
ATOM 900 C C . TRP A 1 115 ? 3.422 -9.823 -24.132 1.00 34.72 115 TRP A C 1
ATOM 902 O O . TRP A 1 115 ? 4.542 -9.928 -23.637 1.00 34.72 115 TRP A O 1
ATOM 912 N N . ARG A 1 116 ? 2.830 -10.845 -24.763 1.00 30.09 116 ARG A N 1
ATOM 913 C CA . ARG A 1 116 ? 3.625 -11.797 -25.549 1.00 30.09 116 ARG A CA 1
ATOM 914 C C . ARG A 1 116 ? 3.801 -11.162 -26.925 1.00 30.09 116 ARG A C 1
ATOM 916 O O . ARG A 1 116 ? 2.800 -10.830 -27.558 1.00 30.09 116 ARG A O 1
ATOM 923 N N . LYS A 1 117 ? 5.042 -11.003 -27.365 1.00 33.12 117 LYS A N 1
ATOM 924 C CA . LYS A 1 117 ? 5.378 -10.976 -28.784 1.00 33.12 117 LYS A CA 1
ATOM 925 C C . LYS A 1 117 ? 6.413 -12.060 -29.018 1.00 33.12 117 LYS A C 1
ATOM 927 O O . LYS A 1 117 ? 7.296 -12.183 -28.142 1.00 33.12 117 LYS A O 1
#

Foldseek 3Di:
DDDDDPPVPVVVVLVVVLLLLLLQLCLVQCLCVDPDPDPVSVVSNVVSLVVSQVVSCVPSVDGDDSVRSNVSVVVLVVVLCVQPVCVPQDPDDRDDDNSSVSNCCSNCVVPDDDDDD

pLDDT: mean 74.18, std 15.93, range [30.09, 89.75]

Sequence (117 aa):
MSSSEDEAACENDSKVQALDFIANQVSKYPEIHSKSQTPASKKKKEDAVRKILELYESVMGQSITTVQLMKKVNNMKARLKKKTDVRKTGNKPVKLLPWEKTLYNAMDGAQIQVWRK

Radius of gyration: 17.18 Å; chains: 1; bounding box: 58×20×50 Å